Protein AF-A0A3D5VEV6-F1 (afdb_monomer_lite)

Radius of gyration: 17.06 Å; chains: 1; bounding box: 31×19×57 Å

Secondary structure (DSSP, 8-state):
-GGG---HHHHHHHHHHHHTB-TTS-B-HHHHHHHT-TTTT--------

pLDDT: mean 88.92, std 12.86, range [57.88, 98.44]

Sequence (49 aa):
RPETIVPLAAMLGGYYRCRGWNEEGAPTAKKLKQLGIETLGTEPTVPLV

Foldseek 3Di:
DVVPDDPCVVVVVVVCVVQCHDPVSHHDCVSCVVVVNNCPPVDPPPPPD

Structure (mmCIF, N/CA/C/O backbone):
data_AF-A0A3D5VEV6-F1
#
_entry.id   AF-A0A3D5VEV6-F1
#
loop_
_atom_site.group_PDB
_atom_site.id
_atom_site.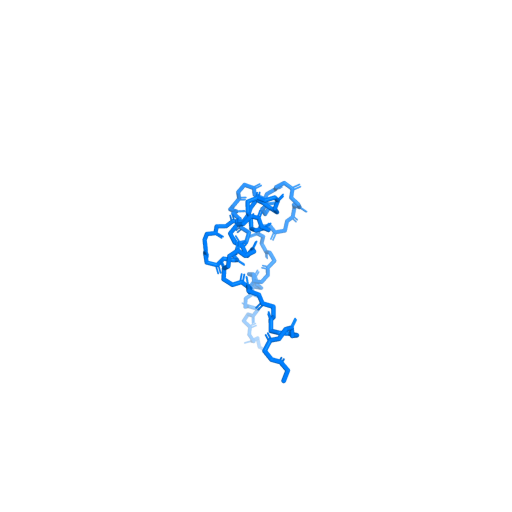type_symbol
_atom_site.label_atom_id
_atom_site.label_alt_id
_atom_site.label_comp_id
_atom_site.label_asym_id
_atom_site.label_entity_id
_atom_site.label_seq_id
_atom_site.pdbx_PDB_ins_code
_atom_site.Cartn_x
_atom_site.Cartn_y
_atom_site.Cartn_z
_atom_site.occupancy
_atom_site.B_iso_or_equiv
_atom_site.auth_seq_id
_atom_site.auth_comp_id
_atom_site.auth_asym_id
_atom_site.auth_atom_id
_atom_site.pdbx_PDB_model_num
ATOM 1 N N . ARG A 1 1 ? 19.143 -9.015 -20.483 1.00 80.31 1 ARG A N 1
ATOM 2 C CA . ARG A 1 1 ? 17.831 -8.866 -21.145 1.00 80.31 1 ARG A CA 1
ATOM 3 C C . ARG A 1 1 ? 17.084 -7.735 -20.435 1.00 80.31 1 ARG A C 1
ATOM 5 O O . ARG A 1 1 ? 16.377 -8.015 -19.475 1.00 80.31 1 ARG A O 1
ATOM 12 N N . PRO A 1 2 ? 17.335 -6.462 -20.783 1.00 80.88 2 PRO A N 1
ATOM 13 C CA . PRO A 1 2 ? 16.585 -5.308 -20.257 1.00 80.88 2 PRO A CA 1
ATOM 14 C C . PRO A 1 2 ? 15.048 -5.449 -20.318 1.00 80.88 2 PRO A C 1
ATOM 16 O O . PRO A 1 2 ? 14.324 -4.894 -19.505 1.00 80.88 2 PRO A O 1
ATOM 19 N N . GLU A 1 3 ? 14.563 -6.266 -21.241 1.00 88.75 3 GLU A N 1
ATOM 20 C CA . GLU A 1 3 ? 13.174 -6.532 -21.617 1.00 88.75 3 GLU A CA 1
ATOM 21 C C . GLU A 1 3 ? 12.442 -7.373 -20.563 1.00 88.75 3 GLU A C 1
ATOM 23 O O . GLU A 1 3 ? 11.218 -7.448 -20.564 1.00 88.75 3 GLU A O 1
ATOM 28 N N . THR A 1 4 ? 13.188 -8.023 -19.663 1.00 92.50 4 THR A N 1
ATOM 29 C CA . THR A 1 4 ? 12.631 -8.798 -18.546 1.00 92.50 4 THR A CA 1
ATOM 30 C C . THR A 1 4 ? 12.581 -7.995 -17.247 1.00 92.50 4 THR A C 1
ATOM 32 O O . THR A 1 4 ? 12.159 -8.528 -16.222 1.00 92.50 4 THR A O 1
ATOM 35 N N . ILE A 1 5 ? 13.047 -6.740 -17.248 1.00 93.50 5 ILE A N 1
ATOM 36 C CA . ILE A 1 5 ? 13.009 -5.878 -16.066 1.00 93.50 5 ILE A CA 1
ATOM 37 C C . ILE A 1 5 ? 11.592 -5.327 -15.920 1.00 93.50 5 ILE A C 1
ATOM 39 O O . ILE A 1 5 ? 11.114 -4.556 -16.749 1.00 93.50 5 ILE A O 1
ATOM 43 N N . VAL A 1 6 ? 10.919 -5.720 -14.842 1.00 93.25 6 VAL A N 1
ATOM 44 C CA . VAL A 1 6 ? 9.572 -5.241 -14.532 1.00 93.25 6 VAL A CA 1
ATOM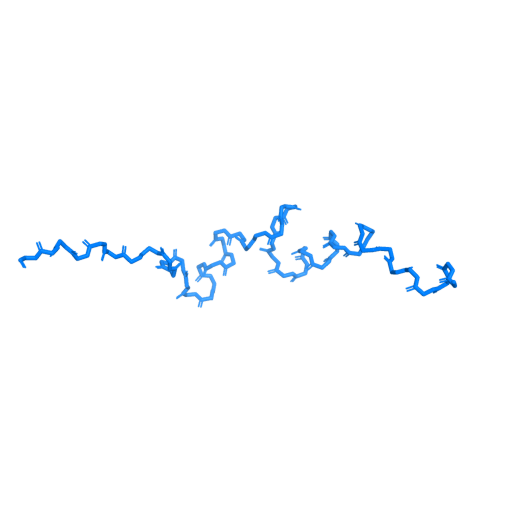 45 C C . VAL A 1 6 ? 9.657 -3.821 -13.960 1.00 93.25 6 VAL A C 1
ATOM 47 O O . VAL A 1 6 ? 10.371 -3.613 -12.974 1.00 93.25 6 VAL A O 1
ATOM 50 N N . PRO A 1 7 ? 8.910 -2.840 -14.502 1.00 94.19 7 PRO A N 1
ATOM 51 C CA . PRO A 1 7 ? 8.897 -1.472 -13.993 1.00 94.19 7 PRO A CA 1
ATOM 52 C C . PRO A 1 7 ? 8.025 -1.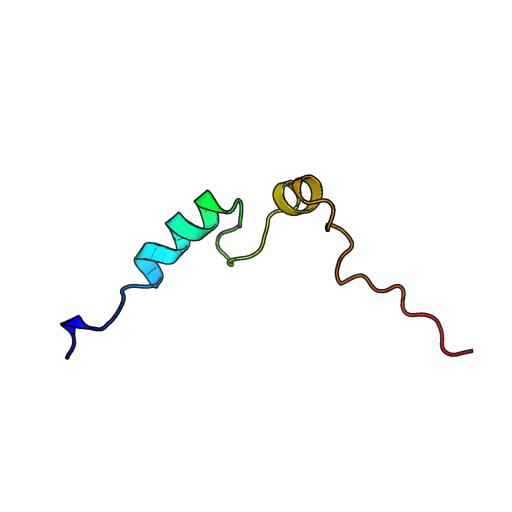363 -12.730 1.00 94.19 7 PRO A C 1
ATOM 54 O O . PRO A 1 7 ? 6.989 -0.697 -12.722 1.00 94.19 7 PRO A O 1
ATOM 57 N N . LEU A 1 8 ? 8.440 -2.021 -11.643 1.00 95.00 8 LEU A N 1
ATOM 58 C CA . LEU A 1 8 ? 7.666 -2.124 -10.400 1.00 95.00 8 LEU A CA 1
ATOM 59 C C . LEU A 1 8 ? 7.237 -0.759 -9.855 1.00 95.00 8 LEU A C 1
ATOM 61 O O . LEU A 1 8 ? 6.084 -0.599 -9.467 1.00 95.00 8 LEU A O 1
ATOM 65 N N . ALA A 1 9 ? 8.118 0.242 -9.899 1.00 93.06 9 ALA A N 1
ATOM 66 C CA . ALA A 1 9 ? 7.813 1.591 -9.424 1.00 93.06 9 ALA A CA 1
ATOM 67 C C . ALA A 1 9 ? 6.565 2.197 -10.099 1.00 93.06 9 ALA A C 1
ATOM 69 O O . ALA A 1 9 ? 5.736 2.805 -9.427 1.00 93.06 9 ALA A O 1
ATOM 70 N N . ALA A 1 10 ? 6.382 1.971 -11.404 1.00 94.50 10 ALA A N 1
ATOM 71 C CA . ALA A 1 10 ? 5.213 2.456 -12.139 1.00 94.50 10 ALA A CA 1
ATOM 72 C C . ALA A 1 10 ? 3.935 1.653 -11.825 1.00 94.50 10 ALA A C 1
ATOM 74 O O . ALA A 1 10 ? 2.824 2.166 -11.955 1.00 94.50 10 ALA A O 1
ATOM 75 N N . MET A 1 11 ? 4.078 0.393 -11.406 1.00 96.00 11 MET A N 1
ATOM 76 C CA . MET A 1 11 ? 2.960 -0.526 -11.170 1.00 96.00 11 MET A CA 1
ATOM 77 C C . MET A 1 11 ? 2.415 -0.454 -9.737 1.00 96.00 11 MET A C 1
ATOM 79 O O . MET A 1 11 ? 1.201 -0.541 -9.531 1.00 96.00 11 MET A O 1
ATOM 83 N N . LEU A 1 12 ? 3.295 -0.290 -8.743 1.00 97.06 12 LEU A N 1
ATOM 84 C CA . LEU A 1 12 ? 2.951 -0.419 -7.323 1.00 97.06 12 LEU A CA 1
ATOM 85 C C . LEU A 1 12 ? 1.895 0.593 -6.871 1.00 97.06 12 LEU A C 1
ATOM 87 O O . LEU A 1 12 ? 0.961 0.214 -6.171 1.00 97.06 12 LEU A O 1
ATOM 91 N N . GLY A 1 13 ? 1.961 1.844 -7.336 1.00 97.38 13 GLY A N 1
ATOM 92 C CA . GLY A 1 13 ? 0.972 2.859 -6.961 1.00 97.38 13 GLY A CA 1
ATOM 93 C C . GLY A 1 13 ? -0.459 2.486 -7.372 1.00 97.38 13 GLY A C 1
ATOM 94 O O . GLY A 1 13 ? -1.403 2.678 -6.606 1.00 97.38 13 GLY A O 1
ATOM 95 N N . GLY A 1 14 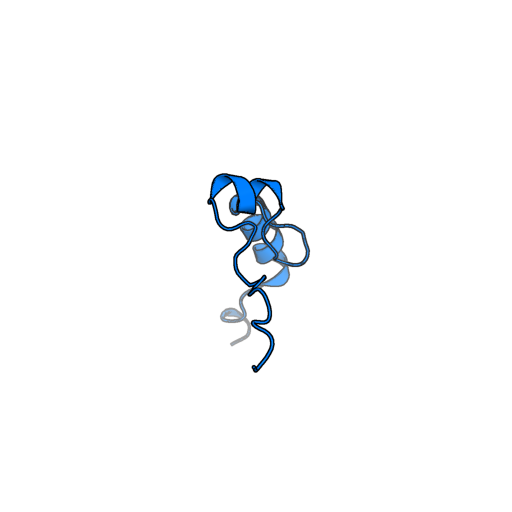? -0.636 1.906 -8.564 1.00 97.75 14 GLY A N 1
ATOM 96 C CA . GLY A 1 14 ? -1.937 1.390 -9.004 1.00 97.75 14 GLY A CA 1
ATOM 97 C C . GLY A 1 14 ? -2.404 0.212 -8.153 1.00 97.75 14 GLY A C 1
ATOM 98 O O . GLY A 1 14 ? -3.544 0.191 -7.685 1.00 97.75 14 GLY A O 1
ATOM 99 N N . TYR A 1 15 ? -1.496 -0.727 -7.891 1.00 97.94 15 TYR A N 1
ATOM 100 C CA . TYR A 1 15 ? -1.758 -1.892 -7.052 1.00 97.94 15 TYR A CA 1
ATOM 101 C C . TYR A 1 15 ? -2.188 -1.508 -5.623 1.00 97.94 15 TYR A C 1
ATOM 103 O O . TYR A 1 15 ? -3.206 -2.008 -5.133 1.00 97.94 15 TYR A O 1
ATOM 111 N N . TYR A 1 16 ? -1.486 -0.572 -4.977 1.00 98.44 16 TYR A N 1
ATOM 112 C CA . TYR A 1 16 ? -1.813 -0.097 -3.629 1.00 98.44 16 TYR A CA 1
ATOM 113 C C . TYR A 1 16 ? -3.196 0.554 -3.570 1.00 98.44 16 TYR A C 1
ATOM 115 O O . TYR A 1 16 ? -4.003 0.196 -2.708 1.00 98.44 16 TYR A O 1
ATOM 123 N N . ARG A 1 17 ? -3.539 1.411 -4.542 1.00 97.88 17 ARG A N 1
ATOM 124 C CA . ARG A 1 17 ? -4.883 2.009 -4.626 1.00 97.88 17 ARG A CA 1
ATOM 125 C C . ARG A 1 17 ? -5.979 0.952 -4.736 1.00 97.88 17 ARG A C 1
ATOM 127 O O . ARG A 1 17 ? -6.946 1.004 -3.977 1.00 97.88 17 ARG A O 1
ATOM 134 N N . CYS A 1 18 ? -5.815 -0.041 -5.614 1.00 97.81 18 CYS A N 1
ATOM 135 C CA . CYS A 1 18 ? -6.780 -1.136 -5.761 1.00 97.81 18 CYS A CA 1
ATOM 136 C C . CYS A 1 18 ? -6.958 -1.941 -4.463 1.00 97.81 18 CYS A C 1
ATOM 138 O O . CYS A 1 18 ? -8.064 -2.389 -4.157 1.00 97.81 18 CYS A O 1
ATOM 140 N N . ARG A 1 19 ? -5.894 -2.103 -3.668 1.00 97.81 19 ARG A N 1
ATOM 141 C CA . ARG A 1 19 ? -5.950 -2.799 -2.373 1.00 97.81 19 ARG A CA 1
ATOM 142 C C . ARG A 1 19 ? -6.413 -1.927 -1.210 1.00 97.81 19 ARG A C 1
ATOM 144 O O . ARG A 1 19 ? -6.657 -2.470 -0.133 1.00 97.81 19 ARG A O 1
ATOM 151 N N . GLY A 1 20 ? -6.607 -0.623 -1.405 1.00 97.94 20 GLY A N 1
ATOM 152 C CA . GLY A 1 20 ? -6.929 0.319 -0.328 1.00 97.94 20 GLY A CA 1
ATOM 153 C C . GLY A 1 20 ? -5.757 0.533 0.632 1.00 97.94 20 GLY A C 1
ATOM 154 O O . GLY A 1 20 ? -5.958 0.620 1.848 1.00 97.94 20 GLY A O 1
ATOM 155 N N . TRP A 1 21 ? -4.547 0.524 0.081 1.00 98.12 21 TRP A N 1
ATOM 156 C CA . TRP A 1 21 ? -3.282 0.758 0.766 1.00 98.12 21 TRP A CA 1
ATOM 157 C C . TRP A 1 21 ? -2.799 2.191 0.509 1.00 98.12 21 TRP A C 1
ATOM 159 O O . TRP A 1 21 ? -3.254 2.839 -0.437 1.00 98.12 21 TRP A O 1
ATOM 169 N N . ASN A 1 22 ? -1.921 2.689 1.373 1.00 97.50 22 ASN A N 1
ATOM 170 C CA . ASN A 1 22 ? -1.246 3.975 1.205 1.00 97.50 22 ASN A CA 1
ATOM 171 C C . ASN A 1 22 ? -0.033 3.860 0.260 1.00 97.50 22 ASN A C 1
ATOM 173 O O . ASN A 1 22 ? 0.243 2.796 -0.302 1.00 97.50 22 ASN A O 1
ATOM 177 N N . GLU A 1 23 ? 0.667 4.973 0.052 1.00 96.75 23 GLU A N 1
ATOM 178 C CA . GLU A 1 23 ? 1.806 5.060 -0.871 1.00 96.75 23 GLU A CA 1
ATOM 179 C C . GLU A 1 23 ? 3.018 4.257 -0.377 1.00 96.75 23 GLU A C 1
ATOM 181 O O . GLU A 1 23 ? 3.807 3.765 -1.184 1.00 96.75 23 GLU A O 1
ATOM 186 N N . GLU A 1 24 ? 3.106 4.027 0.932 1.00 96.25 24 GLU A N 1
ATOM 187 C CA . GLU A 1 24 ? 4.127 3.209 1.585 1.00 96.25 24 GLU A CA 1
ATOM 188 C C . GLU A 1 24 ? 3.871 1.697 1.447 1.00 96.25 24 GLU A C 1
ATOM 190 O O . GLU A 1 24 ? 4.693 0.887 1.877 1.00 96.25 24 GLU A O 1
ATOM 195 N N . GLY A 1 25 ? 2.747 1.290 0.847 1.00 96.69 25 GLY A N 1
ATOM 196 C CA . GLY A 1 25 ? 2.399 -0.119 0.677 1.00 96.69 25 GLY A CA 1
ATOM 197 C C . GLY A 1 25 ? 1.839 -0.775 1.941 1.00 96.69 25 GLY A C 1
ATOM 198 O O . GLY A 1 25 ? 1.975 -1.984 2.113 1.00 96.69 25 GLY A O 1
ATOM 199 N N . ALA A 1 26 ? 1.192 -0.003 2.814 1.00 96.38 26 ALA A N 1
ATOM 200 C CA . ALA A 1 26 ? 0.495 -0.494 3.997 1.00 96.38 26 ALA A CA 1
ATOM 201 C C . ALA A 1 26 ? -1.035 -0.362 3.848 1.00 96.38 26 ALA A C 1
ATOM 203 O O . ALA A 1 26 ? -1.530 0.641 3.322 1.00 96.38 26 ALA A O 1
ATOM 204 N N . PRO A 1 27 ? -1.831 -1.336 4.329 1.00 96.88 27 PRO A N 1
ATOM 205 C CA . PRO A 1 27 ? -3.279 -1.189 4.400 1.00 96.88 27 PRO A CA 1
ATOM 206 C C . PRO A 1 27 ? -3.684 0.049 5.206 1.00 96.88 27 PRO A C 1
ATOM 208 O O . PRO A 1 27 ? -3.192 0.281 6.305 1.00 96.88 27 PRO A O 1
ATOM 211 N N . THR A 1 28 ? -4.637 0.826 4.693 1.00 97.06 28 THR A N 1
ATOM 212 C CA . THR A 1 28 ? -5.204 1.950 5.454 1.00 97.06 28 THR A CA 1
ATOM 213 C C . THR A 1 28 ? -6.014 1.455 6.657 1.00 97.06 28 THR A C 1
ATOM 215 O O . THR A 1 28 ? -6.585 0.365 6.618 1.00 97.06 28 THR A O 1
ATOM 218 N N . ALA A 1 29 ? -6.184 2.289 7.690 1.00 95.94 29 ALA A N 1
ATOM 219 C CA . ALA A 1 29 ? -7.049 1.972 8.837 1.00 95.94 29 ALA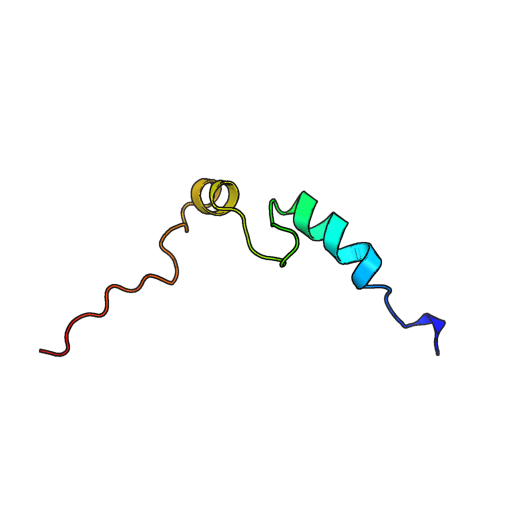 A CA 1
ATOM 220 C C . ALA A 1 29 ? -8.480 1.578 8.413 1.00 95.94 29 ALA A C 1
ATOM 222 O O . ALA A 1 29 ? -9.066 0.639 8.947 1.00 95.94 29 ALA A O 1
ATOM 223 N N . LYS A 1 30 ? -9.021 2.240 7.377 1.00 97.31 30 LYS A N 1
ATOM 224 C CA . LYS A 1 30 ? -10.306 1.876 6.760 1.00 97.31 30 LYS A CA 1
ATOM 225 C C . LYS A 1 30 ? -10.289 0.447 6.209 1.00 97.31 30 LYS A C 1
ATOM 227 O O . LYS A 1 30 ? -11.254 -0.288 6.405 1.00 97.31 30 LYS A O 1
ATOM 232 N N . LYS A 1 31 ? -9.217 0.062 5.505 1.00 97.06 31 LYS A N 1
ATOM 233 C CA . LYS A 1 31 ? -9.060 -1.288 4.951 1.00 97.06 31 LYS A CA 1
ATOM 234 C C . LYS A 1 31 ? -8.902 -2.331 6.057 1.00 97.06 31 LYS A C 1
ATOM 236 O O . LYS A 1 31 ? -9.541 -3.371 5.958 1.00 97.06 31 LYS A O 1
ATOM 241 N N . LEU A 1 32 ? -8.124 -2.045 7.099 1.00 96.69 32 LEU A N 1
ATOM 242 C CA . LEU A 1 32 ? -7.965 -2.936 8.253 1.00 96.69 32 LEU A CA 1
ATOM 243 C C . LEU A 1 32 ? -9.306 -3.198 8.948 1.00 96.69 32 LEU A C 1
ATOM 245 O O . LEU A 1 32 ? -9.690 -4.354 9.088 1.00 96.69 32 LEU A O 1
ATOM 249 N N . LYS A 1 33 ? -10.069 -2.138 9.245 1.00 96.50 33 LYS A N 1
ATOM 250 C CA . LYS A 1 33 ? -11.413 -2.242 9.833 1.00 96.50 33 LYS A CA 1
ATOM 251 C C . LYS A 1 33 ? -12.392 -3.020 8.951 1.00 96.50 33 LYS A C 1
ATOM 253 O O . LYS A 1 33 ? -13.184 -3.810 9.444 1.00 96.50 33 LYS A O 1
ATOM 258 N N . GLN A 1 34 ? -12.353 -2.806 7.632 1.00 97.25 34 GLN A N 1
ATOM 259 C CA . GLN A 1 34 ? -13.193 -3.561 6.691 1.00 97.25 34 GLN A CA 1
ATOM 260 C C . GLN A 1 34 ? -12.899 -5.070 6.744 1.00 97.25 34 GLN A C 1
ATOM 262 O O . GLN A 1 34 ? -13.792 -5.874 6.494 1.00 97.25 34 GLN A O 1
ATOM 267 N N . LEU A 1 35 ? -11.647 -5.438 7.014 1.00 95.50 35 LEU A N 1
ATOM 268 C CA . LEU A 1 35 ? -11.187 -6.822 7.068 1.00 95.50 35 LEU A CA 1
ATOM 269 C C . LEU A 1 35 ? -11.293 -7.444 8.473 1.00 95.50 35 LEU A C 1
ATOM 271 O O . LEU A 1 35 ? -11.130 -8.654 8.581 1.00 95.50 35 LEU A O 1
ATOM 275 N N . GLY A 1 36 ? -11.560 -6.654 9.520 1.00 95.94 36 GLY A N 1
ATOM 276 C CA . GLY A 1 36 ? -11.658 -7.127 10.907 1.00 95.94 36 GLY A CA 1
ATOM 277 C C . GLY A 1 36 ? -10.316 -7.539 11.522 1.00 95.94 36 GLY A C 1
ATOM 278 O O . GLY A 1 36 ? -10.272 -8.470 12.322 1.00 95.94 36 GLY A O 1
ATOM 279 N N . ILE A 1 37 ? -9.216 -6.905 11.100 1.00 94.00 37 ILE A N 1
ATOM 280 C CA . ILE A 1 37 ? -7.839 -7.231 11.529 1.00 94.00 37 ILE A CA 1
ATOM 281 C C . ILE A 1 37 ? -7.076 -6.011 12.061 1.00 94.00 37 ILE A C 1
ATOM 283 O O . ILE A 1 37 ? -5.848 -5.995 12.082 1.00 94.00 37 ILE A O 1
ATOM 287 N N . GLU A 1 38 ? -7.778 -4.961 12.474 1.00 92.88 38 GLU A N 1
ATOM 288 C CA . GLU A 1 38 ? -7.184 -3.724 12.994 1.00 92.88 38 GLU A CA 1
ATOM 289 C C . GLU A 1 38 ? -6.314 -3.905 14.250 1.00 92.88 38 GLU A C 1
ATOM 291 O O . GLU A 1 38 ? -5.485 -3.044 14.530 1.00 92.88 38 GLU A O 1
ATOM 296 N N . THR A 1 39 ? -6.466 -5.017 14.973 1.00 87.38 39 THR A N 1
ATOM 297 C CA . THR A 1 39 ? -5.666 -5.382 16.157 1.00 87.38 39 THR A CA 1
ATOM 298 C C . THR A 1 39 ? -4.669 -6.516 15.887 1.00 87.38 39 THR A C 1
ATOM 300 O O . THR A 1 39 ? -4.098 -7.086 16.819 1.00 87.38 39 THR A O 1
ATOM 303 N N . LEU A 1 40 ? -4.472 -6.916 14.628 1.00 82.38 40 LEU A N 1
ATOM 304 C CA . LEU A 1 40 ? -3.531 -7.983 14.293 1.00 82.38 40 LEU A CA 1
ATOM 305 C C . LEU A 1 40 ? -2.094 -7.447 14.411 1.00 82.38 40 LEU A C 1
ATOM 307 O O . LEU A 1 40 ? -1.733 -6.488 13.734 1.00 82.38 40 LEU A O 1
ATOM 311 N N . GLY A 1 41 ? -1.278 -8.051 15.278 1.00 69.44 41 GLY A N 1
ATOM 312 C CA . GLY A 1 41 ? 0.085 -7.582 15.575 1.00 69.44 41 GLY A CA 1
ATOM 313 C C . GLY A 1 41 ? 0.190 -6.658 16.793 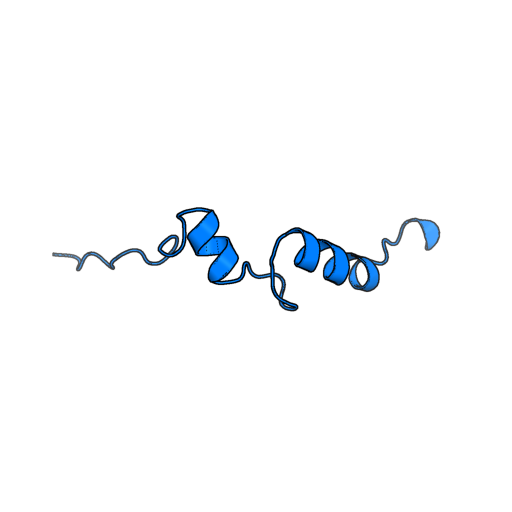1.00 69.44 41 GLY A C 1
ATOM 314 O O . GLY A 1 41 ? 1.296 -6.369 17.241 1.00 69.44 41 GLY A O 1
ATOM 315 N N . THR A 1 42 ? -0.939 -6.258 17.384 1.00 64.56 42 THR A N 1
ATOM 316 C CA . THR A 1 42 ? -0.994 -5.791 18.774 1.00 64.56 42 THR A CA 1
ATOM 317 C C . THR A 1 42 ? -1.250 -6.997 19.671 1.00 64.56 42 THR A C 1
ATOM 319 O O . THR A 1 42 ? -2.362 -7.197 20.152 1.00 64.56 42 THR A O 1
ATOM 322 N N . GLU A 1 43 ? -0.243 -7.850 19.851 1.00 66.69 43 GLU A N 1
ATOM 323 C CA . GLU A 1 43 ? -0.288 -8.820 20.947 1.00 66.69 43 GLU A CA 1
ATOM 324 C C . GLU A 1 43 ? -0.312 -8.011 22.256 1.00 66.69 43 GLU A C 1
ATOM 326 O O . GLU A 1 43 ? 0.536 -7.126 22.430 1.00 66.69 43 GLU A O 1
ATOM 331 N N . PRO A 1 44 ? -1.247 -8.252 23.193 1.00 61.19 44 PRO A N 1
ATOM 332 C CA . PRO A 1 44 ? -1.015 -7.811 24.554 1.00 61.19 44 PRO A CA 1
ATOM 333 C C . PRO A 1 44 ? 0.228 -8.567 25.019 1.00 61.19 44 PRO A C 1
ATOM 335 O O . PRO A 1 44 ? 0.194 -9.791 25.112 1.00 61.19 44 PRO A O 1
ATOM 338 N N . THR A 1 45 ? 1.337 -7.866 25.267 1.00 61.56 45 THR A N 1
ATOM 339 C CA . THR A 1 45 ? 2.470 -8.437 25.999 1.00 61.56 45 THR A CA 1
ATOM 340 C C . THR A 1 45 ? 1.906 -9.003 27.294 1.00 61.56 45 THR A C 1
ATOM 342 O O . THR A 1 45 ? 1.603 -8.251 28.220 1.00 61.56 45 THR A O 1
ATOM 345 N N . VAL A 1 46 ? 1.690 -10.318 27.342 1.00 66.25 46 VAL A N 1
ATOM 346 C CA . VAL A 1 46 ? 1.344 -11.000 28.581 1.00 66.25 46 VAL A CA 1
ATOM 347 C C . VAL A 1 46 ? 2.555 -10.778 29.481 1.00 66.25 46 VAL A C 1
ATOM 349 O O . VAL A 1 46 ? 3.661 -11.157 29.080 1.00 66.25 46 VAL A O 1
ATOM 352 N N . PRO A 1 47 ? 2.419 -10.104 30.636 1.00 61.16 47 PRO A N 1
ATOM 353 C CA . PRO A 1 47 ? 3.541 -9.995 31.549 1.00 61.16 47 PRO A CA 1
ATOM 354 C C . PRO A 1 47 ? 3.948 -11.423 31.920 1.00 61.16 47 PRO A C 1
ATOM 356 O O . PRO A 1 47 ? 3.100 -12.225 32.310 1.00 61.16 47 PRO A O 1
ATOM 359 N N . LEU A 1 48 ? 5.227 -11.748 31.726 1.00 57.88 48 LEU A N 1
ATOM 360 C CA . LEU A 1 48 ? 5.822 -12.969 32.262 1.00 57.88 48 LEU A CA 1
ATOM 361 C C . LEU A 1 48 ? 5.613 -12.929 33.780 1.00 57.88 48 LEU A C 1
ATOM 363 O O . LEU A 1 48 ? 6.229 -12.105 34.457 1.00 57.88 48 LEU A O 1
ATOM 367 N N . VAL A 1 49 ? 4.669 -13.740 34.261 1.00 61.72 49 VAL A N 1
ATOM 368 C CA . VAL A 1 49 ? 4.439 -13.999 35.688 1.00 61.72 49 VAL A CA 1
ATOM 369 C C . VAL A 1 49 ? 5.533 -14.924 36.196 1.00 61.72 49 VAL A C 1
ATOM 371 O O . VAL A 1 49 ? 5.837 -15.902 35.475 1.00 61.72 49 VAL A O 1
#